Protein AF-A0A0P9S0Y2-F1 (afdb_monomer)

pLDDT: mean 86.06, std 14.78, range [40.31, 96.69]

Radius of gyration: 15.7 Å; Cα contacts (8 Å, |Δi|>4): 105; chains: 1; bounding box: 28×47×38 Å

Solvent-accessible surface area (backbone atoms only — not comparable to full-atom values): 4696 Å² total; per-residue (Å²): 126,78,49,76,45,83,41,67,43,101,69,34,64,21,30,36,37,40,39,45,97,71,33,25,36,38,34,55,44,97,81,39,49,79,77,14,45,91,41,94,91,50,70,86,51,93,65,66,50,75,32,62,52,75,53,67,83,62,51,73,71,51,79,77,88,71,78,71,75,88,82,72,88,132

Secondary structure (DSSP, 8-state):
--EEEEEEETTEEEEEEEEETTEEEEEE-TT--GGG-S-TTS---SS-EEESS--HHHHTTS--S---------

Sequence (74 aa):
MMTTLQVATPQGESGRIVSSPGDYLFRYHHDASTQAAVSLLMPLRMDEYRHRELHPIFQMNLANVDSKSSAATE

Mean predicted aligned error: 7.54 Å

Organism: NCBI:txid192088

Foldseek 3Di:
DKDKDWDWDPVGGFFMWIDDQQKIKTAGDPPHDQVRDLDPVRGHDRDIDIDRDDDVSVVVPDPPPPPPPPPDDD

Nearest PDB structures (foldseek):
  7xti-assembly1_k  TM=6.729E-01  e=8.532E-01  Komagataella phaffii
  7xt7-assembly1_k  TM=6.729E-01  e=9.656E-01  Komagataella phaffii
  5gt1-assembly1_A  TM=4.668E-01  e=6.989E+00  Ligilactobacillus salivarius str. Ren

Structure (mmCIF, N/CA/C/O backbone):
data_AF-A0A0P9S0Y2-F1
#
_entry.id   AF-A0A0P9S0Y2-F1
#
loop_
_atom_site.group_PDB
_atom_site.id
_atom_site.type_symbol
_atom_site.label_atom_id
_atom_site.label_alt_id
_atom_site.label_comp_id
_atom_site.label_asym_id
_atom_site.label_entity_id
_atom_site.label_seq_id
_atom_site.pdbx_PDB_ins_code
_atom_site.Cartn_x
_atom_site.Cartn_y
_atom_site.Cartn_z
_atom_site.occupancy
_atom_site.B_iso_or_equiv
_atom_site.auth_seq_id
_atom_site.auth_comp_id
_atom_site.auth_asym_id
_atom_site.auth_atom_id
_atom_site.pdbx_PDB_model_num
ATOM 1 N N . MET A 1 1 ? -18.211 6.915 6.228 1.00 67.62 1 MET A N 1
ATOM 2 C CA . MET A 1 1 ? -17.867 7.380 4.867 1.00 67.62 1 MET A CA 1
ATOM 3 C C . MET A 1 1 ? -16.607 6.661 4.425 1.00 67.62 1 MET A C 1
ATOM 5 O O . MET A 1 1 ? -15.795 6.354 5.289 1.00 67.62 1 MET A O 1
ATOM 9 N N . MET A 1 2 ? -16.475 6.344 3.137 1.00 83.50 2 MET A N 1
ATOM 10 C CA . MET A 1 2 ? -15.257 5.741 2.590 1.00 83.50 2 MET A CA 1
ATOM 11 C C . MET A 1 2 ? -14.362 6.845 2.031 1.00 83.50 2 MET A C 1
ATOM 13 O O . MET A 1 2 ? -14.810 7.619 1.188 1.00 83.50 2 MET A O 1
ATOM 17 N N . THR A 1 3 ? -13.113 6.900 2.485 1.00 93.44 3 THR A N 1
ATOM 1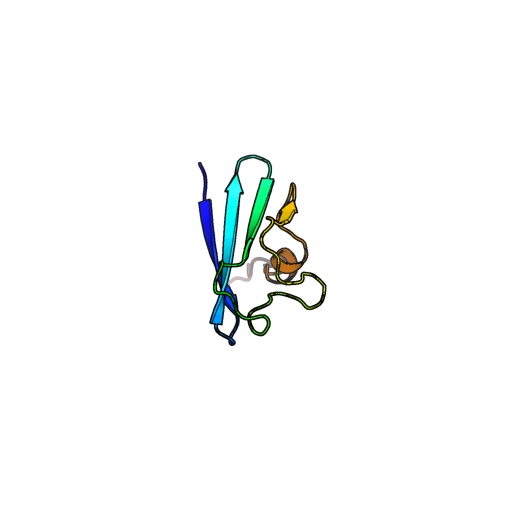8 C CA . THR A 1 3 ? -12.104 7.828 1.955 1.00 93.44 3 THR A CA 1
ATOM 19 C C . THR A 1 3 ? -11.124 7.032 1.110 1.00 93.44 3 THR A C 1
ATOM 21 O O . THR A 1 3 ? -10.744 5.922 1.476 1.00 93.44 3 THR A O 1
ATOM 24 N N . THR A 1 4 ? -10.737 7.575 -0.041 1.00 95.31 4 THR A N 1
ATOM 25 C CA . THR A 1 4 ? -9.744 6.950 -0.922 1.00 95.31 4 THR A CA 1
ATOM 26 C C . THR A 1 4 ? -8.566 7.893 -1.105 1.00 95.31 4 THR A C 1
ATOM 28 O O . THR A 1 4 ? -8.766 9.080 -1.352 1.00 95.31 4 THR A O 1
ATOM 31 N N . LEU A 1 5 ? -7.354 7.356 -1.006 1.00 95.25 5 LEU A N 1
ATOM 32 C CA . LEU A 1 5 ? -6.102 8.053 -1.277 1.00 95.25 5 LEU A CA 1
ATOM 33 C C . LEU A 1 5 ? -5.361 7.341 -2.406 1.00 95.25 5 LEU A C 1
ATOM 35 O O . LEU A 1 5 ? -5.269 6.114 -2.403 1.00 95.25 5 LEU A O 1
ATOM 3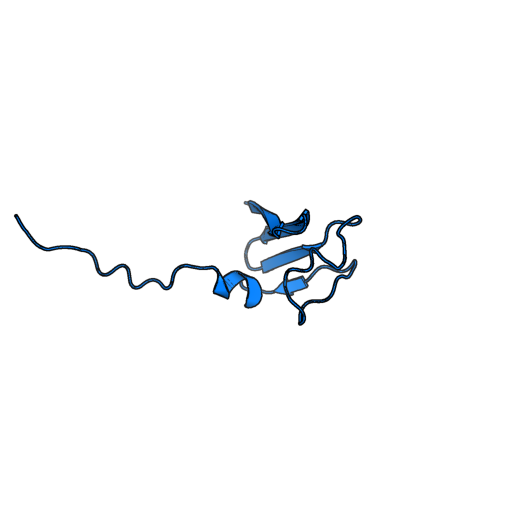9 N N . GLN A 1 6 ? -4.834 8.111 -3.353 1.00 96.50 6 GLN A N 1
ATOM 40 C CA . GLN A 1 6 ? -3.895 7.604 -4.354 1.00 96.50 6 GLN A CA 1
ATOM 41 C C . GLN A 1 6 ? -2.500 7.505 -3.733 1.00 96.50 6 GLN A C 1
ATOM 43 O O . GLN A 1 6 ? -2.128 8.324 -2.891 1.00 96.50 6 GLN A O 1
ATOM 48 N N . VAL A 1 7 ? -1.745 6.491 -4.138 1.00 95.44 7 VAL A N 1
ATOM 49 C CA . VAL A 1 7 ? -0.376 6.242 -3.697 1.00 95.44 7 VAL A CA 1
ATOM 50 C C . VAL A 1 7 ? 0.502 6.152 -4.933 1.00 95.44 7 VAL A C 1
ATOM 52 O O . VAL A 1 7 ? 0.315 5.279 -5.780 1.00 95.44 7 VAL A O 1
ATOM 55 N N . ALA A 1 8 ? 1.498 7.024 -4.992 1.00 94.94 8 ALA A N 1
ATOM 56 C CA . ALA A 1 8 ? 2.515 7.035 -6.026 1.00 94.94 8 ALA A CA 1
ATOM 57 C C . ALA A 1 8 ? 3.901 6.967 -5.384 1.00 94.94 8 ALA A C 1
ATOM 59 O O . ALA A 1 8 ? 4.103 7.410 -4.250 1.00 94.94 8 ALA A O 1
ATOM 60 N N . THR A 1 9 ? 4.855 6.415 -6.122 1.00 92.69 9 THR A N 1
ATOM 61 C CA . THR A 1 9 ? 6.284 6.524 -5.826 1.00 92.69 9 THR A CA 1
ATOM 62 C C . THR A 1 9 ? 6.938 7.412 -6.889 1.00 92.69 9 THR A C 1
ATOM 64 O O . THR A 1 9 ? 6.324 7.700 -7.919 1.00 92.69 9 THR A O 1
ATOM 67 N N . PRO A 1 10 ? 8.201 7.838 -6.715 1.00 93.19 10 PRO A N 1
ATOM 68 C CA . PRO A 1 10 ? 8.920 8.549 -7.775 1.00 93.19 10 PRO A CA 1
ATOM 69 C C . PRO A 1 10 ? 9.018 7.774 -9.101 1.00 93.19 10 PRO A C 1
ATOM 71 O O . PRO A 1 10 ? 9.263 8.369 -10.144 1.00 93.19 10 PRO A O 1
ATOM 74 N N . GLN A 1 11 ? 8.843 6.450 -9.067 1.00 93.31 11 GLN A N 1
ATOM 75 C CA . GLN A 1 11 ? 8.868 5.568 -10.234 1.00 93.31 11 GLN A CA 1
ATOM 76 C C . GLN A 1 11 ? 7.500 5.458 -10.928 1.00 93.31 11 GLN A C 1
ATOM 78 O O . GLN A 1 11 ? 7.422 4.860 -12.000 1.00 93.31 11 GLN A O 1
ATOM 83 N N . GLY A 1 12 ? 6.438 6.027 -10.346 1.00 93.25 12 GLY A N 1
ATOM 84 C CA . GLY A 1 12 ? 5.113 6.121 -10.953 1.00 93.25 12 GLY A CA 1
ATOM 85 C C . GLY A 1 12 ? 3.962 5.795 -10.003 1.00 93.25 12 GLY A C 1
ATOM 86 O O . GLY A 1 12 ? 4.126 5.662 -8.789 1.00 93.25 12 GLY 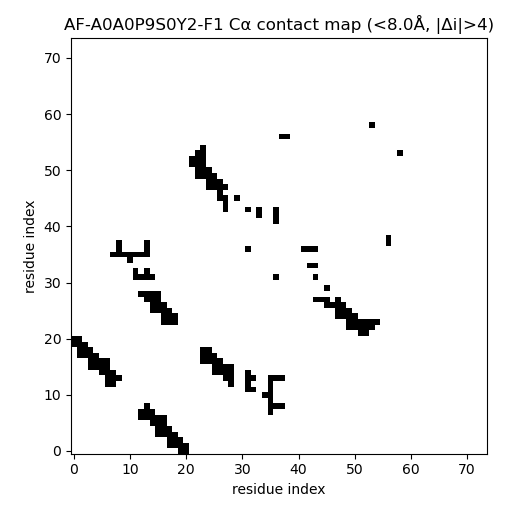A O 1
ATOM 87 N N . GLU A 1 13 ? 2.775 5.649 -10.589 1.00 95.38 13 GLU A N 1
ATOM 88 C CA . GLU A 1 13 ? 1.564 5.272 -9.863 1.00 95.38 13 GLU A CA 1
ATOM 89 C C . GLU A 1 13 ? 1.693 3.857 -9.297 1.00 95.38 13 GLU A C 1
ATOM 91 O O . GLU A 1 13 ? 2.023 2.904 -10.007 1.00 95.38 13 GLU A O 1
ATOM 96 N N . SER A 1 14 ? 1.420 3.724 -8.002 1.00 96.12 14 SER A N 1
ATOM 97 C CA . SER A 1 14 ? 1.564 2.459 -7.291 1.00 96.12 14 SER A CA 1
ATOM 98 C C . SER A 1 14 ? 0.209 1.812 -7.052 1.00 96.12 14 SER A C 1
ATOM 100 O O . SER A 1 14 ? -0.023 0.657 -7.409 1.00 96.12 14 SER A O 1
ATOM 102 N N . GLY A 1 15 ? -0.721 2.553 -6.456 1.00 96.19 15 GLY A N 1
ATOM 103 C CA . GLY A 1 15 ? -1.971 1.977 -5.998 1.00 96.19 15 GLY A CA 1
ATOM 104 C C . GLY A 1 15 ? -2.868 2.969 -5.289 1.00 96.19 15 GLY A C 1
ATOM 105 O O . GLY A 1 15 ? -2.692 4.182 -5.363 1.00 96.19 15 GLY A O 1
ATOM 106 N N . ARG A 1 16 ? -3.819 2.433 -4.528 1.00 96.62 16 ARG A N 1
ATOM 107 C CA . ARG A 1 16 ? -4.716 3.241 -3.703 1.00 96.62 16 ARG A CA 1
ATOM 108 C C . ARG A 1 16 ? -4.959 2.619 -2.341 1.00 96.62 16 ARG A C 1
ATOM 110 O O . ARG A 1 16 ? -5.012 1.395 -2.209 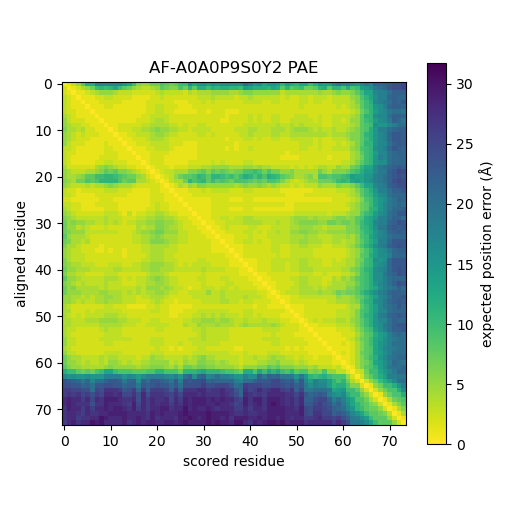1.00 96.62 16 ARG A O 1
ATOM 117 N N . ILE A 1 17 ? -5.175 3.478 -1.354 1.00 96.38 17 ILE A N 1
ATOM 118 C CA . ILE A 1 17 ? -5.660 3.112 -0.025 1.00 96.38 17 ILE A CA 1
ATOM 119 C C . ILE A 1 17 ? -7.136 3.482 0.050 1.00 96.38 17 ILE A C 1
ATOM 121 O O . ILE A 1 17 ? -7.509 4.615 -0.246 1.00 96.38 17 ILE A O 1
ATOM 125 N N . VAL A 1 18 ? -7.973 2.542 0.469 1.00 96.31 18 VAL A N 1
ATOM 126 C CA . VAL A 1 18 ? -9.372 2.789 0.822 1.00 96.31 18 VAL A CA 1
ATOM 127 C C . VAL A 1 18 ? -9.507 2.616 2.328 1.00 96.31 18 VAL A C 1
ATOM 129 O O . VAL A 1 18 ? -9.155 1.563 2.856 1.00 96.31 18 VAL A O 1
ATOM 132 N N . SER A 1 19 ? -10.011 3.637 3.018 1.00 93.81 19 SER A N 1
ATOM 133 C CA . SER A 1 19 ? -10.369 3.545 4.433 1.00 93.81 19 SER A CA 1
ATOM 134 C C . SER A 1 19 ? -11.875 3.347 4.584 1.00 93.81 19 SER A C 1
ATOM 136 O O . SER A 1 19 ? -12.671 4.139 4.067 1.00 93.81 19 SER A O 1
ATOM 138 N N . SER A 1 20 ? -12.249 2.324 5.338 1.00 85.44 20 SER A N 1
ATOM 139 C CA . SER A 1 20 ? -13.608 1.979 5.749 1.00 85.44 20 SER A CA 1
ATOM 140 C C . SER A 1 20 ? -13.658 1.927 7.289 1.00 85.44 20 SER A C 1
ATOM 142 O O . SER A 1 20 ? -12.604 1.886 7.928 1.00 85.44 20 SER A O 1
ATOM 144 N N . PRO A 1 21 ? -14.836 2.011 7.939 1.00 83.44 21 PRO A N 1
ATOM 145 C CA . PRO A 1 21 ? -14.917 1.904 9.393 1.00 83.44 21 PRO A CA 1
ATOM 146 C C . PRO A 1 21 ? -14.308 0.587 9.909 1.00 83.44 21 PRO A C 1
ATOM 148 O O . PRO A 1 21 ? -14.927 -0.469 9.818 1.00 83.44 21 PRO A O 1
ATOM 151 N N . GLY A 1 22 ? -13.107 0.675 10.488 1.00 83.38 22 GLY A N 1
ATOM 152 C CA . GLY A 1 22 ? -12.399 -0.448 11.111 1.00 83.38 22 GLY A CA 1
ATOM 153 C C . GLY A 1 22 ? -11.380 -1.170 10.224 1.00 83.38 22 GLY A C 1
ATOM 154 O O . GLY A 1 22 ? -10.814 -2.169 10.676 1.00 83.38 22 GLY A O 1
ATOM 155 N N . ASP A 1 23 ? -11.143 -0.700 8.995 1.00 92.44 23 ASP A N 1
ATOM 156 C CA . ASP A 1 23 ? -10.159 -1.295 8.094 1.00 92.44 23 ASP A CA 1
ATOM 157 C C . ASP A 1 23 ? -9.594 -0.352 7.019 1.00 92.44 23 ASP A C 1
ATOM 159 O O . ASP A 1 23 ? -10.247 0.556 6.499 1.00 92.44 23 ASP A O 1
ATOM 163 N N . TYR A 1 24 ? -8.340 -0.627 6.662 1.00 95.12 24 TYR A N 1
ATOM 164 C CA . TYR A 1 24 ? -7.608 -0.022 5.562 1.00 95.12 24 TYR A CA 1
ATOM 165 C C . TYR A 1 24 ? -7.241 -1.098 4.548 1.00 95.12 24 TYR A C 1
ATOM 167 O O . TYR A 1 24 ? -6.667 -2.137 4.889 1.00 95.12 24 TYR A O 1
ATOM 175 N N . LEU A 1 25 ? -7.558 -0.820 3.289 1.00 95.56 25 LEU A N 1
ATOM 176 C CA . LEU A 1 25 ? -7.279 -1.695 2.160 1.00 95.56 25 LEU A CA 1
ATOM 177 C C . LEU A 1 25 ? -6.315 -0.984 1.226 1.00 95.56 25 LEU A C 1
ATOM 179 O O . LEU A 1 25 ? -6.668 0.047 0.656 1.00 95.56 25 LEU A O 1
ATOM 183 N N . PHE A 1 26 ? -5.116 -1.530 1.049 1.00 96.31 26 PHE A N 1
ATOM 184 C CA . PHE A 1 26 ? -4.215 -1.087 -0.007 1.00 96.31 26 PHE A CA 1
ATOM 185 C C . PHE A 1 26 ? -4.246 -2.067 -1.173 1.00 96.31 26 PHE A C 1
ATOM 187 O O . PHE A 1 26 ? -4.117 -3.275 -0.978 1.00 96.31 26 PHE A O 1
ATOM 194 N N . ARG A 1 27 ? -4.380 -1.551 -2.394 1.00 96.06 27 ARG A N 1
ATOM 195 C CA . ARG A 1 27 ? -4.297 -2.360 -3.610 1.00 96.06 27 ARG A CA 1
ATOM 196 C C . ARG A 1 27 ? -3.421 -1.666 -4.636 1.00 96.06 27 ARG A C 1
ATOM 198 O O . ARG A 1 27 ? -3.645 -0.492 -4.936 1.00 96.06 27 ARG A O 1
ATOM 205 N N . TYR A 1 28 ? -2.474 -2.418 -5.188 1.00 96.69 28 TYR A N 1
ATOM 206 C CA . TYR A 1 28 ? -1.706 -1.985 -6.345 1.00 96.69 28 TYR A CA 1
ATOM 207 C C . TYR A 1 28 ? -2.628 -1.784 -7.555 1.00 96.69 28 TYR A C 1
ATOM 209 O O . TYR A 1 28 ? -3.667 -2.442 -7.684 1.00 96.69 28 TYR A O 1
ATOM 217 N N . HIS A 1 29 ? -2.275 -0.856 -8.438 1.00 94.94 29 HIS A N 1
ATOM 218 C CA . HIS A 1 29 ? -2.937 -0.764 -9.733 1.00 94.94 29 HIS A CA 1
ATOM 219 C C . HIS A 1 29 ? -2.576 -1.979 -10.596 1.00 94.94 29 HIS A C 1
ATOM 221 O O . HIS A 1 29 ? -1.503 -2.562 -10.458 1.00 94.94 29 HIS A O 1
ATOM 227 N N . HIS A 1 30 ? -3.494 -2.382 -11.475 1.00 90.56 30 HIS A N 1
ATOM 228 C CA . HIS A 1 30 ? -3.315 -3.558 -12.336 1.00 90.56 30 HIS A CA 1
ATOM 229 C C . HIS A 1 30 ? -2.108 -3.448 -13.282 1.00 90.56 30 HIS A C 1
ATOM 231 O O . HIS A 1 30 ? -1.538 -4.454 -13.690 1.00 90.56 30 HIS A O 1
ATOM 237 N N . ASP A 1 31 ? -1.742 -2.217 -13.610 1.00 90.75 31 ASP A N 1
ATOM 238 C CA . ASP A 1 31 ? -0.682 -1.775 -14.503 1.00 90.75 31 ASP A CA 1
ATOM 239 C C . ASP A 1 31 ? 0.521 -1.201 -13.738 1.00 90.75 31 ASP A C 1
ATOM 241 O O . ASP A 1 31 ? 1.453 -0.679 -14.350 1.00 90.75 31 ASP A O 1
ATOM 245 N N . ALA A 1 32 ? 0.531 -1.308 -12.403 1.00 90.19 32 ALA A N 1
ATOM 246 C CA . ALA A 1 32 ? 1.664 -0.872 -11.604 1.00 90.19 32 ALA A CA 1
ATOM 247 C C . ALA A 1 32 ? 2.920 -1.676 -11.978 1.00 90.19 32 ALA A C 1
ATOM 249 O O . ALA A 1 32 ? 2.908 -2.904 -12.090 1.00 90.19 32 ALA A O 1
ATOM 250 N N . SER A 1 33 ? 4.034 -0.967 -12.150 1.00 90.62 33 SER A N 1
ATOM 251 C CA . SER A 1 33 ? 5.343 -1.587 -12.342 1.00 90.62 33 SER A CA 1
ATOM 252 C C . SER A 1 33 ? 5.878 -2.113 -11.011 1.00 90.62 33 SER A C 1
ATOM 254 O O . SER A 1 33 ? 5.658 -1.512 -9.960 1.00 90.62 33 SER A O 1
ATOM 256 N N . THR A 1 34 ? 6.681 -3.177 -11.044 1.00 90.88 34 THR A N 1
ATOM 257 C CA . THR A 1 34 ? 7.438 -3.632 -9.864 1.00 90.88 34 THR A CA 1
ATOM 258 C C . THR A 1 34 ? 8.366 -2.546 -9.315 1.00 90.88 34 THR A C 1
ATOM 260 O O . THR A 1 34 ? 8.645 -2.529 -8.120 1.00 90.88 34 THR A O 1
ATOM 263 N N . GLN A 1 35 ? 8.799 -1.603 -10.160 1.00 92.31 35 GLN A N 1
ATOM 264 C CA . GLN A 1 35 ? 9.592 -0.439 -9.750 1.00 92.31 35 GLN A CA 1
ATOM 265 C C . GLN A 1 35 ? 8.778 0.587 -8.948 1.00 92.31 35 GLN A C 1
ATOM 267 O O . GLN A 1 35 ? 9.361 1.358 -8.194 1.00 92.31 35 GLN A O 1
ATOM 272 N N . ALA A 1 36 ? 7.449 0.577 -9.080 1.00 93.31 36 ALA A N 1
ATOM 273 C CA . ALA A 1 36 ? 6.532 1.418 -8.316 1.00 93.31 36 ALA A CA 1
ATOM 274 C C . ALA A 1 36 ? 6.042 0.736 -7.022 1.00 93.31 36 ALA A C 1
ATOM 276 O O . ALA A 1 36 ? 5.090 1.201 -6.396 1.00 93.31 36 ALA A O 1
ATOM 277 N N . ALA A 1 37 ? 6.657 -0.376 -6.600 1.00 94.00 37 ALA A N 1
ATOM 278 C CA . ALA A 1 37 ? 6.326 -1.025 -5.334 1.00 94.00 37 ALA A CA 1
ATOM 279 C C . ALA A 1 37 ? 6.616 -0.095 -4.142 1.00 94.00 37 ALA A C 1
ATOM 281 O O . ALA A 1 37 ? 7.666 0.541 -4.079 1.00 94.00 37 ALA A O 1
ATOM 282 N N . VAL A 1 38 ? 5.708 -0.050 -3.160 1.00 94.12 38 VAL A N 1
ATOM 283 C CA . VAL A 1 38 ? 5.856 0.846 -1.994 1.00 94.12 38 VAL A CA 1
ATOM 284 C C . VAL A 1 38 ? 6.890 0.348 -0.981 1.00 94.12 38 VAL A C 1
ATOM 286 O O . VAL A 1 38 ? 7.340 1.103 -0.123 1.00 94.12 38 VAL A O 1
ATOM 289 N N . SER A 1 39 ? 7.249 -0.936 -1.037 1.00 92.50 39 SER A N 1
ATOM 290 C CA . SER A 1 39 ? 8.243 -1.551 -0.159 1.00 92.50 39 SER A CA 1
ATOM 291 C C . SER A 1 39 ? 8.730 -2.877 -0.727 1.00 92.50 39 SER A C 1
ATOM 293 O O . SER A 1 39 ? 7.964 -3.629 -1.326 1.00 92.50 39 SER A O 1
ATOM 295 N N . LEU A 1 40 ? 9.984 -3.222 -0.433 1.00 90.50 40 LEU A N 1
ATOM 296 C CA . LEU A 1 40 ? 10.558 -4.535 -0.739 1.00 90.50 40 LEU A CA 1
ATOM 297 C C . LEU A 1 40 ? 9.879 -5.679 0.031 1.00 90.50 40 LEU A C 1
ATOM 299 O O . LEU A 1 40 ? 9.898 -6.820 -0.419 1.00 90.50 40 LEU A O 1
ATOM 303 N N . LEU A 1 41 ? 9.267 -5.381 1.181 1.00 90.81 41 LEU A N 1
ATOM 304 C CA . LEU A 1 41 ? 8.562 -6.363 2.015 1.00 90.81 41 LEU A CA 1
ATOM 305 C C . LEU A 1 41 ? 7.074 -6.488 1.658 1.00 90.81 41 LEU A C 1
ATOM 307 O O . LEU A 1 41 ? 6.361 -7.302 2.241 1.00 90.81 41 LEU A O 1
ATOM 311 N N . MET A 1 42 ? 6.596 -5.683 0.709 1.00 92.88 42 MET A N 1
ATOM 312 C CA . MET A 1 42 ? 5.197 -5.631 0.293 1.00 92.88 42 MET A CA 1
ATOM 313 C C . MET A 1 42 ? 5.122 -5.802 -1.227 1.00 92.88 42 MET A C 1
ATOM 315 O O . MET A 1 42 ? 4.932 -4.821 -1.945 1.00 92.88 42 MET A O 1
ATOM 319 N N . PRO A 1 43 ? 5.335 -7.030 -1.735 1.00 90.81 43 PRO A N 1
ATOM 320 C CA . PRO A 1 43 ? 5.481 -7.274 -3.165 1.00 90.81 43 PRO A CA 1
ATOM 321 C C . PRO A 1 43 ? 4.218 -6.917 -3.953 1.00 90.81 43 PRO A C 1
ATOM 323 O O . PRO A 1 43 ? 3.104 -6.962 -3.439 1.00 90.81 43 PRO A O 1
ATOM 326 N N . LEU A 1 44 ? 4.378 -6.603 -5.238 1.00 91.75 44 LEU A N 1
ATOM 327 C CA . LEU A 1 44 ? 3.232 -6.418 -6.122 1.00 91.75 44 LEU A CA 1
ATOM 328 C C . LEU A 1 44 ? 2.385 -7.697 -6.172 1.00 91.75 44 LEU A C 1
ATOM 330 O O . LEU A 1 44 ? 2.901 -8.786 -6.424 1.00 91.75 44 LEU A O 1
ATOM 334 N N . ARG A 1 45 ? 1.078 -7.558 -5.953 1.00 92.00 45 ARG A N 1
ATOM 335 C CA . ARG A 1 45 ? 0.101 -8.645 -6.072 1.00 92.00 45 ARG A CA 1
ATOM 336 C C . ARG A 1 45 ? -1.273 -8.087 -6.434 1.00 92.00 45 ARG A C 1
ATOM 338 O O . ARG A 1 45 ? -1.551 -6.918 -6.176 1.00 92.00 45 ARG A O 1
ATOM 345 N N . MET A 1 46 ? -2.122 -8.942 -7.000 1.00 88.44 46 MET A N 1
ATOM 346 C CA . MET A 1 46 ? -3.492 -8.578 -7.385 1.00 88.44 46 MET A CA 1
ATOM 347 C C . MET A 1 46 ? -4.431 -8.470 -6.177 1.00 88.44 46 MET A C 1
ATOM 349 O O . MET A 1 46 ? -5.369 -7.672 -6.192 1.00 88.44 46 MET A O 1
ATOM 353 N N . ASP A 1 47 ? -4.153 -9.238 -5.121 1.00 93.06 47 ASP A N 1
ATOM 354 C CA . ASP A 1 47 ? -4.919 -9.204 -3.8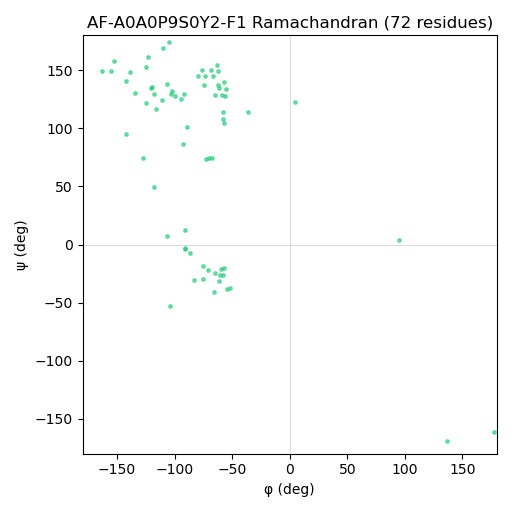80 1.00 93.06 47 ASP A CA 1
ATOM 355 C C . ASP A 1 47 ? -4.648 -7.953 -3.045 1.00 93.06 47 ASP A C 1
ATOM 357 O O . ASP A 1 47 ? -3.526 -7.456 -2.919 1.00 93.06 47 ASP A O 1
ATOM 361 N N . GLU A 1 48 ? -5.693 -7.486 -2.376 1.00 93.19 48 GLU A N 1
ATOM 362 C CA . GLU A 1 48 ? -5.598 -6.380 -1.438 1.00 93.19 48 GLU A CA 1
ATOM 363 C C . GLU A 1 48 ? -4.765 -6.733 -0.198 1.00 93.19 48 GLU A C 1
ATOM 365 O O . GLU A 1 48 ? -4.764 -7.850 0.326 1.00 93.19 48 GLU A O 1
ATOM 370 N N . TYR A 1 49 ? -4.034 -5.748 0.303 1.00 94.50 49 TYR A N 1
ATOM 371 C CA . TYR A 1 49 ? -3.451 -5.759 1.634 1.00 94.50 49 TYR A CA 1
ATOM 372 C C . TYR A 1 49 ? -4.462 -5.170 2.604 1.00 94.50 49 TYR A C 1
ATOM 374 O O . TYR A 1 49 ? -4.626 -3.952 2.682 1.00 94.50 49 TYR A O 1
ATOM 382 N N . ARG A 1 50 ? -5.145 -6.055 3.331 1.00 94.00 50 ARG A N 1
ATOM 383 C CA . ARG A 1 50 ? -6.118 -5.683 4.353 1.00 94.00 50 ARG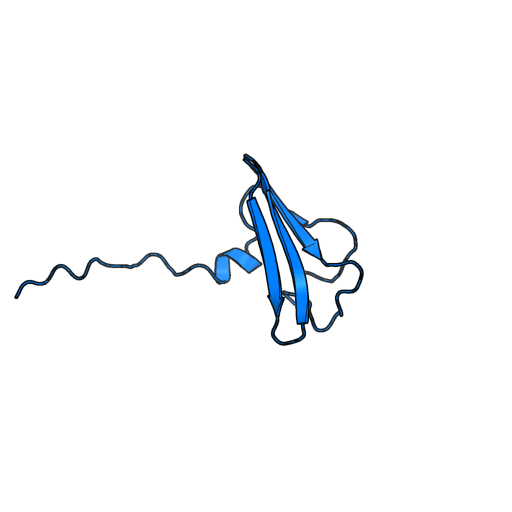 A CA 1
ATOM 384 C C . ARG A 1 50 ? -5.455 -5.589 5.714 1.00 94.00 50 ARG A C 1
ATOM 386 O O . ARG A 1 50 ? -4.777 -6.519 6.147 1.00 94.00 50 ARG A O 1
ATOM 393 N N . HIS A 1 51 ? -5.688 -4.481 6.399 1.00 93.81 51 HIS A N 1
ATOM 394 C CA . HIS A 1 51 ? -5.181 -4.248 7.741 1.00 93.81 51 HIS A CA 1
ATOM 395 C C . HIS A 1 51 ? -6.242 -3.497 8.558 1.00 93.81 51 HIS A C 1
ATOM 397 O O . HIS A 1 51 ? -6.960 -2.663 8.014 1.00 93.81 51 HIS A O 1
ATOM 403 N N . ARG A 1 52 ? -6.415 -3.828 9.846 1.00 91.31 52 ARG A N 1
ATOM 404 C CA . ARG A 1 52 ? -7.446 -3.181 10.694 1.00 91.31 52 ARG A CA 1
ATOM 405 C C . ARG A 1 52 ? -7.147 -1.699 10.910 1.00 91.31 52 ARG A C 1
ATOM 407 O O . ARG A 1 52 ? -8.024 -0.850 10.852 1.00 91.31 52 ARG A O 1
ATOM 414 N N . GLU A 1 53 ? -5.875 -1.406 11.117 1.00 90.25 53 GLU A N 1
ATOM 415 C CA . GLU A 1 53 ? -5.332 -0.050 11.157 1.00 90.25 53 GLU A CA 1
ATOM 416 C C . GLU A 1 53 ? -4.564 0.236 9.866 1.00 90.25 53 GLU A C 1
ATOM 418 O O . GLU A 1 53 ? -4.365 -0.668 9.054 1.00 90.25 53 GLU A O 1
ATOM 423 N N . LEU A 1 54 ? -4.098 1.469 9.667 1.00 91.31 54 LEU A N 1
ATOM 424 C CA . LEU A 1 54 ? -3.245 1.790 8.524 1.00 91.31 54 LEU A CA 1
ATOM 425 C C . LEU A 1 54 ? -2.011 0.868 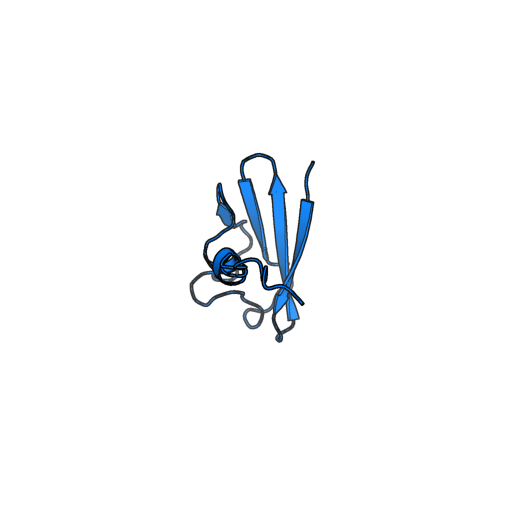8.511 1.00 91.31 54 LEU A C 1
ATOM 427 O O . LEU A 1 54 ? -1.382 0.675 9.547 1.00 91.31 54 LEU A O 1
ATOM 431 N N . HIS A 1 55 ? -1.666 0.291 7.357 1.00 93.31 55 HIS A N 1
ATOM 432 C CA . HIS A 1 55 ? -0.534 -0.639 7.256 1.00 93.31 55 HIS A CA 1
ATOM 433 C C . HIS A 1 55 ? 0.776 0.029 7.737 1.00 93.31 55 HIS A C 1
ATOM 435 O O . HIS A 1 55 ? 1.013 1.182 7.361 1.00 93.31 55 HIS A O 1
ATOM 441 N N . PRO A 1 56 ? 1.665 -0.665 8.483 1.00 92.31 56 PRO A N 1
ATOM 442 C CA . PRO A 1 56 ? 2.876 -0.062 9.059 1.00 92.31 56 PRO A CA 1
ATOM 443 C C . PRO A 1 56 ? 3.761 0.694 8.057 1.00 92.31 56 PRO A C 1
ATOM 445 O O . PRO A 1 56 ? 4.257 1.773 8.358 1.00 92.31 56 PRO A O 1
ATOM 448 N N . ILE A 1 57 ? 3.886 0.183 6.827 1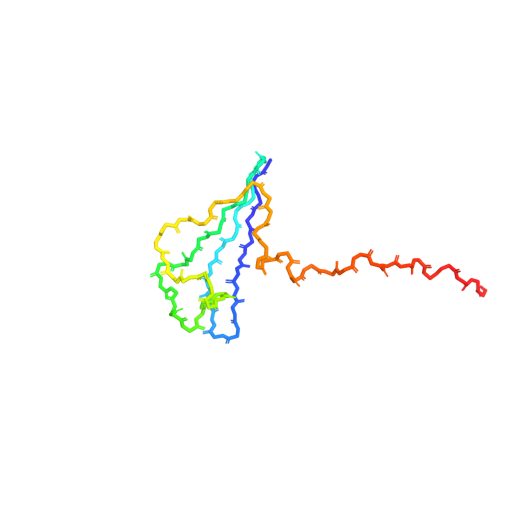.00 93.19 57 ILE A N 1
ATOM 449 C CA . ILE A 1 57 ? 4.617 0.853 5.730 1.00 93.19 57 ILE A CA 1
ATOM 450 C C . ILE A 1 57 ? 4.103 2.278 5.475 1.00 93.19 57 ILE A C 1
ATOM 452 O O . ILE A 1 57 ? 4.891 3.182 5.220 1.00 93.19 57 ILE A O 1
ATOM 456 N N . PHE A 1 58 ? 2.791 2.501 5.566 1.00 92.62 58 PHE A N 1
ATOM 457 C CA . PHE A 1 58 ? 2.213 3.831 5.387 1.00 92.62 58 PHE A CA 1
ATOM 458 C C . PHE A 1 58 ? 2.274 4.664 6.669 1.00 92.62 58 PHE A C 1
ATOM 460 O O . PHE A 1 58 ? 2.435 5.877 6.581 1.00 92.62 58 PHE A O 1
ATOM 467 N N . GLN A 1 59 ? 2.219 4.033 7.848 1.00 91.50 59 GLN A N 1
ATOM 468 C CA . GLN A 1 59 ? 2.389 4.725 9.131 1.00 91.50 59 GLN A CA 1
ATOM 469 C C . GLN A 1 59 ? 3.770 5.377 9.264 1.00 91.50 59 GLN A C 1
ATOM 471 O O . GLN A 1 59 ? 3.877 6.443 9.859 1.00 91.50 59 GLN A O 1
ATOM 476 N N . MET A 1 60 ? 4.808 4.792 8.658 1.00 89.56 60 MET A N 1
ATOM 477 C CA . MET A 1 60 ? 6.158 5.372 8.636 1.00 89.56 60 MET A CA 1
ATOM 478 C C . MET A 1 60 ? 6.228 6.761 7.982 1.00 89.56 60 MET A C 1
ATOM 480 O O . MET A 1 60 ? 7.174 7.496 8.239 1.00 89.56 60 MET A O 1
ATOM 484 N N . ASN A 1 61 ? 5.251 7.121 7.144 1.00 86.88 61 ASN A N 1
ATOM 485 C CA . ASN A 1 61 ? 5.189 8.431 6.489 1.00 86.88 61 ASN A CA 1
ATOM 486 C C . ASN A 1 61 ? 4.393 9.469 7.291 1.00 86.88 61 ASN A C 1
ATOM 488 O O . ASN A 1 61 ? 4.288 10.621 6.871 1.00 86.88 61 ASN A O 1
ATOM 492 N N . LEU A 1 62 ? 3.790 9.077 8.414 1.00 85.88 62 LEU A N 1
ATOM 493 C CA . LEU A 1 62 ? 3.108 10.022 9.284 1.00 85.88 62 LEU A CA 1
ATOM 494 C C . LEU A 1 62 ? 4.153 10.838 10.039 1.00 85.88 62 LEU A C 1
ATOM 496 O O . LEU A 1 62 ? 5.137 10.294 10.540 1.00 85.88 62 LEU A O 1
ATOM 500 N N . ALA A 1 63 ? 3.916 12.146 10.148 1.00 79.88 63 ALA A N 1
ATOM 501 C CA . ALA A 1 63 ? 4.699 12.970 11.051 1.00 79.88 63 ALA A CA 1
ATOM 502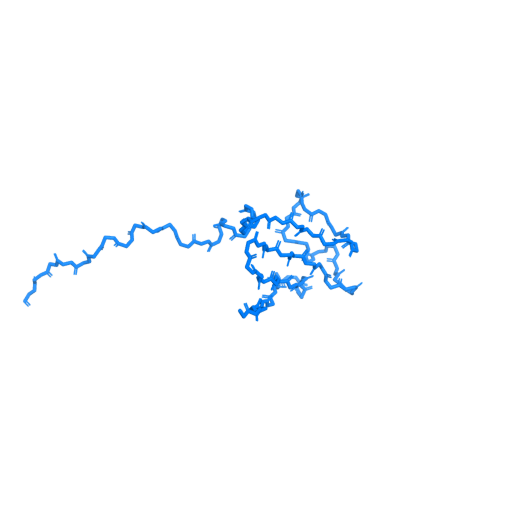 C C . ALA A 1 63 ? 4.592 12.378 12.463 1.00 79.88 63 ALA A C 1
ATOM 504 O O . ALA A 1 63 ? 3.495 12.133 12.971 1.00 79.88 63 ALA A O 1
ATOM 505 N N . ASN A 1 64 ? 5.738 12.144 13.092 1.00 65.25 64 ASN A N 1
ATOM 506 C CA . ASN A 1 64 ? 5.816 11.898 14.519 1.00 65.25 64 ASN A CA 1
ATOM 507 C C . ASN A 1 64 ? 5.198 13.112 15.216 1.00 65.25 64 ASN A C 1
ATOM 509 O O . ASN A 1 64 ? 5.678 14.237 15.080 1.00 65.25 64 ASN A O 1
ATOM 513 N N . VAL A 1 65 ? 4.072 12.891 15.893 1.00 59.44 65 VAL A N 1
ATOM 514 C CA . VAL A 1 65 ? 3.331 13.932 16.605 1.00 59.44 65 VAL A CA 1
ATOM 515 C C . VAL A 1 65 ? 4.111 14.308 17.864 1.00 59.44 65 VAL A C 1
ATOM 517 O O . VAL A 1 65 ? 3.721 13.980 18.972 1.00 59.44 65 VAL A O 1
ATOM 520 N N . ASP A 1 66 ? 5.210 15.028 17.671 1.00 56.41 66 ASP A N 1
ATOM 521 C CA . ASP A 1 66 ? 5.818 15.912 18.657 1.00 56.41 66 ASP A CA 1
ATOM 522 C C . ASP A 1 66 ? 5.795 17.333 18.089 1.00 56.41 66 ASP A C 1
ATOM 524 O O . ASP A 1 66 ? 6.781 18.070 18.097 1.00 56.41 66 ASP A O 1
ATOM 528 N N . SER A 1 67 ? 4.630 17.763 17.602 1.00 56.66 67 SER A N 1
ATOM 529 C CA . SER A 1 67 ? 4.317 19.188 17.570 1.00 56.66 67 SER A CA 1
ATOM 530 C C . SER A 1 67 ? 4.157 19.656 19.018 1.00 56.66 67 SER A C 1
ATOM 532 O O . SER A 1 67 ? 3.044 19.870 19.497 1.00 56.66 67 SER A O 1
ATOM 534 N N . LYS A 1 68 ? 5.268 19.800 19.754 1.00 50.50 68 LYS A N 1
ATOM 535 C CA . LYS A 1 68 ? 5.278 20.686 20.916 1.00 50.50 68 LYS A CA 1
ATOM 536 C C . LYS A 1 68 ? 4.887 22.057 20.390 1.00 50.50 68 LYS A C 1
ATOM 538 O O . LYS A 1 68 ? 5.641 22.691 19.658 1.00 50.50 68 LYS A O 1
ATOM 543 N N . SER A 1 69 ? 3.665 22.445 20.737 1.00 53.88 69 SER A N 1
ATOM 544 C CA . SER A 1 69 ? 3.139 23.796 20.634 1.00 53.88 69 SER A CA 1
ATOM 545 C C . SER A 1 69 ? 4.251 24.794 20.950 1.00 53.88 69 SER A C 1
ATOM 547 O O . SER A 1 69 ? 4.761 24.819 22.073 1.00 53.88 69 SER A O 1
ATOM 549 N N . SER A 1 70 ? 4.651 25.584 19.954 1.00 51.66 70 SER A N 1
ATOM 550 C CA . SER A 1 70 ? 5.465 26.776 20.163 1.00 51.66 70 SER A CA 1
ATOM 551 C C . SER A 1 70 ? 4.593 27.818 20.862 1.00 51.66 70 SER A C 1
ATOM 553 O O . SER A 1 70 ? 4.113 28.765 20.250 1.00 51.66 70 SER A O 1
ATOM 555 N N . ALA A 1 71 ? 4.347 27.601 22.151 1.00 52.78 71 ALA A N 1
ATOM 556 C CA . ALA A 1 71 ? 3.881 28.615 23.074 1.00 52.78 71 ALA A CA 1
ATOM 557 C C . ALA A 1 71 ? 5.122 29.223 23.736 1.00 52.78 71 ALA A C 1
ATOM 559 O O . ALA A 1 71 ? 5.572 28.769 24.786 1.00 52.78 71 ALA A O 1
ATOM 560 N N . ALA A 1 72 ? 5.696 30.225 23.080 1.00 46.78 72 ALA A N 1
ATOM 561 C CA . ALA A 1 72 ? 6.608 31.174 23.695 1.00 46.78 72 ALA A CA 1
ATOM 562 C C . ALA A 1 72 ? 6.314 32.543 23.074 1.00 46.78 72 ALA A C 1
ATOM 564 O O . ALA A 1 72 ? 6.716 32.830 21.953 1.00 46.78 72 ALA A O 1
ATOM 565 N N . THR A 1 73 ? 5.475 33.280 23.796 1.00 46.91 73 THR A N 1
ATOM 566 C CA . THR A 1 73 ? 5.461 34.731 23.983 1.00 46.91 73 THR A CA 1
ATOM 567 C C . THR A 1 73 ? 6.476 35.541 23.178 1.00 46.91 73 THR A C 1
ATOM 569 O O . THR A 1 73 ? 7.672 35.420 23.429 1.00 46.91 73 THR A O 1
ATOM 572 N N . GLU A 1 74 ? 5.964 36.480 22.384 1.00 40.31 74 GLU A N 1
ATOM 573 C CA . GLU A 1 74 ? 6.425 37.875 22.386 1.00 40.31 74 GLU A CA 1
ATOM 574 C C . GLU A 1 74 ? 5.204 38.799 22.461 1.00 40.31 74 GLU A C 1
ATOM 576 O O . GLU A 1 74 ? 4.185 38.485 21.799 1.00 40.31 74 GLU A O 1
#

InterPro domains:
  IPR017508 HipA, N-terminal subdomain 1 [PF13657] (5-63)